Protein AF-A0AAU4KRT5-F1 (afdb_monomer_lite)

Radius of gyration: 17.13 Å; chains: 1; bounding box: 38×31×50 Å

pLDDT: mean 89.73, std 8.0, range [45.06, 97.25]

Structure (mmCIF, N/CA/C/O backbone):
data_AF-A0AAU4KRT5-F1
#
_entry.id   AF-A0AAU4KRT5-F1
#
loop_
_atom_site.group_PDB
_atom_site.id
_atom_site.type_symbol
_atom_site.label_atom_id
_atom_site.label_alt_id
_atom_site.label_comp_id
_atom_site.label_asym_id
_atom_site.label_entity_id
_atom_site.label_seq_id
_atom_site.pdbx_PDB_ins_code
_atom_site.Cartn_x
_atom_site.Cartn_y
_atom_site.Cartn_z
_atom_site.occupancy
_atom_site.B_iso_or_equiv
_atom_site.auth_seq_id
_atom_site.auth_comp_id
_atom_site.auth_asym_id
_atom_site.auth_atom_id
_atom_site.pdbx_PDB_model_num
ATOM 1 N N . MET A 1 1 ? 1.214 -14.900 -26.839 1.00 59.28 1 MET A N 1
ATOM 2 C CA . MET A 1 1 ? 0.772 -13.614 -26.258 1.00 59.28 1 MET A CA 1
ATOM 3 C C . MET A 1 1 ? 0.777 -13.784 -24.750 1.00 59.28 1 MET A C 1
ATOM 5 O O . MET A 1 1 ? 0.161 -14.735 -24.285 1.00 59.28 1 MET A O 1
ATOM 9 N N . VAL A 1 2 ? 1.526 -12.968 -24.005 1.00 76.62 2 VAL A N 1
ATOM 10 C CA . VAL A 1 2 ? 1.451 -12.999 -22.534 1.00 76.62 2 VAL A CA 1
ATOM 11 C C . VAL A 1 2 ? 0.080 -12.446 -22.143 1.00 76.62 2 VAL A C 1
ATOM 13 O O . VAL A 1 2 ? -0.325 -11.418 -22.680 1.00 76.62 2 VAL A O 1
ATOM 16 N N . ASN A 1 3 ? -0.659 -13.159 -21.295 1.00 86.44 3 ASN A N 1
ATOM 17 C CA . ASN A 1 3 ? -1.976 -12.738 -20.824 1.00 86.44 3 ASN A CA 1
ATOM 18 C C . ASN A 1 3 ? -1.876 -12.407 -19.334 1.00 86.44 3 ASN A C 1
ATOM 20 O O . ASN A 1 3 ? -1.461 -13.266 -18.557 1.00 86.44 3 ASN A O 1
ATOM 24 N N . PHE A 1 4 ? -2.238 -11.182 -18.963 1.00 89.88 4 PHE A N 1
ATOM 25 C CA . PHE A 1 4 ? -2.204 -10.697 -17.586 1.00 89.88 4 PHE A CA 1
ATOM 26 C C . PHE A 1 4 ? -3.624 -10.678 -17.030 1.00 89.88 4 PHE A C 1
ATOM 28 O O . PHE A 1 4 ? -4.535 -10.133 -17.653 1.00 89.88 4 PHE A O 1
ATOM 35 N N . ARG A 1 5 ? -3.820 -11.281 -15.859 1.00 89.38 5 ARG A N 1
ATOM 36 C CA . ARG A 1 5 ? -5.108 -11.326 -15.160 1.00 89.38 5 ARG A CA 1
ATOM 37 C C . ARG A 1 5 ? -5.307 -10.119 -14.254 1.00 89.38 5 ARG A C 1
ATOM 39 O O . ARG A 1 5 ? -6.450 -9.789 -13.950 1.00 89.38 5 ARG A O 1
ATOM 46 N N . THR A 1 6 ? -4.222 -9.465 -13.835 1.00 88.12 6 THR A N 1
ATOM 47 C CA . THR A 1 6 ? -4.279 -8.281 -12.972 1.00 88.12 6 THR A CA 1
ATOM 48 C C . THR A 1 6 ? -3.286 -7.193 -13.394 1.00 88.12 6 THR A C 1
ATOM 50 O O . THR A 1 6 ? -2.343 -7.435 -14.152 1.00 88.12 6 THR A O 1
ATOM 53 N N . LEU A 1 7 ? -3.497 -5.968 -12.898 1.00 87.88 7 LEU A N 1
ATOM 54 C CA . LEU A 1 7 ? -2.575 -4.850 -13.129 1.00 87.88 7 LEU A CA 1
ATOM 55 C C . LEU A 1 7 ? -1.239 -5.061 -12.406 1.00 87.88 7 LEU A C 1
ATOM 57 O O . LEU A 1 7 ? -0.207 -4.615 -12.899 1.00 87.88 7 LEU A O 1
ATOM 61 N N . GLU A 1 8 ? -1.241 -5.760 -11.269 1.00 86.38 8 GLU A N 1
ATOM 62 C CA . GLU A 1 8 ? -0.041 -6.138 -10.520 1.00 86.38 8 GLU A CA 1
ATOM 63 C C . GLU A 1 8 ? 0.853 -7.063 -11.351 1.00 86.38 8 GLU A C 1
ATOM 65 O O . GLU A 1 8 ? 2.065 -6.858 -11.403 1.00 86.38 8 GLU A O 1
ATOM 70 N N . GLU A 1 9 ? 0.262 -8.045 -12.041 1.00 89.50 9 GLU A N 1
ATOM 71 C CA . GLU A 1 9 ? 0.992 -8.950 -12.935 1.00 89.50 9 GLU A CA 1
ATOM 72 C C . GLU A 1 9 ? 1.613 -8.192 -14.115 1.00 89.50 9 GLU A C 1
ATOM 74 O O . GLU A 1 9 ? 2.783 -8.402 -14.444 1.00 89.50 9 GLU A O 1
ATOM 79 N N . LEU A 1 10 ? 0.861 -7.265 -14.720 1.00 93.12 10 LEU A N 1
ATOM 80 C CA . LEU A 1 10 ? 1.365 -6.417 -15.801 1.00 93.12 10 LEU A CA 1
ATOM 81 C C . LEU A 1 10 ? 2.492 -5.488 -15.311 1.00 93.12 10 LEU A C 1
ATOM 83 O O . LEU A 1 10 ? 3.524 -5.364 -15.972 1.00 93.12 10 LEU A O 1
ATOM 87 N N . ALA A 1 11 ? 2.340 -4.874 -14.134 1.00 91.38 11 ALA A N 1
ATOM 88 C CA . ALA A 1 11 ? 3.360 -4.015 -13.534 1.00 91.38 11 ALA A CA 1
ATOM 89 C C . ALA A 1 11 ? 4.651 -4.792 -13.238 1.00 91.38 11 ALA A C 1
ATOM 91 O O . ALA A 1 11 ? 5.743 -4.332 -13.577 1.00 91.38 11 ALA A O 1
ATOM 92 N N . ALA A 1 12 ? 4.529 -5.986 -12.651 1.00 90.12 12 ALA A N 1
ATOM 93 C CA . ALA A 1 12 ? 5.659 -6.866 -12.369 1.00 90.12 12 ALA A CA 1
ATOM 94 C C . ALA A 1 12 ? 6.381 -7.290 -13.655 1.00 90.12 12 ALA A C 1
ATOM 96 O O . ALA A 1 12 ? 7.613 -7.292 -13.701 1.00 90.12 12 ALA A O 1
ATOM 97 N N . TRP A 1 13 ? 5.630 -7.578 -14.720 1.00 93.88 13 TRP A N 1
ATOM 98 C CA . TRP A 1 13 ? 6.212 -7.875 -16.023 1.00 93.88 13 TRP A CA 1
ATOM 99 C C . TRP A 1 13 ? 7.005 -6.690 -16.575 1.00 93.88 13 TRP A C 1
ATOM 101 O O . TRP A 1 13 ? 8.167 -6.868 -16.937 1.00 93.88 13 TRP A O 1
ATOM 111 N N . HIS A 1 14 ? 6.448 -5.474 -16.568 1.00 93.69 14 HIS A N 1
ATOM 112 C CA . HIS A 1 14 ? 7.183 -4.277 -16.990 1.00 93.69 14 HIS A CA 1
ATOM 113 C C . HIS A 1 14 ? 8.449 -4.047 -16.144 1.00 93.69 14 HIS A C 1
ATOM 115 O O . HIS A 1 14 ? 9.499 -3.745 -16.705 1.00 93.69 14 HIS A O 1
ATOM 121 N N . MET A 1 15 ? 8.411 -4.280 -14.827 1.00 91.44 15 MET A N 1
ATOM 122 C CA . MET A 1 15 ? 9.615 -4.212 -13.982 1.00 91.44 15 MET A CA 1
ATOM 123 C C . MET A 1 15 ? 10.682 -5.235 -14.390 1.00 91.44 15 MET A C 1
ATOM 125 O O . MET A 1 15 ? 11.868 -4.910 -14.412 1.00 91.44 15 MET A O 1
ATOM 129 N N . GLN A 1 16 ? 10.281 -6.458 -14.740 1.00 92.25 16 GLN A N 1
ATOM 130 C CA . GLN A 1 16 ? 11.206 -7.474 -15.242 1.00 92.25 16 GLN A CA 1
ATOM 131 C C . GLN A 1 16 ? 11.819 -7.048 -16.584 1.00 92.25 16 GLN A C 1
ATOM 133 O O . GLN A 1 16 ? 13.030 -7.137 -16.770 1.00 92.25 16 GLN A O 1
ATOM 138 N N . GLN A 1 17 ? 10.989 -6.528 -17.491 1.00 93.38 17 GLN A N 1
ATOM 139 C CA . GLN A 1 17 ? 11.397 -6.030 -18.806 1.00 93.38 17 GLN A CA 1
ATOM 140 C C . GLN A 1 17 ? 12.334 -4.809 -18.736 1.00 93.38 17 GLN A C 1
ATOM 142 O O . GLN A 1 17 ? 13.133 -4.588 -19.647 1.00 93.38 17 GLN A O 1
ATOM 147 N N . ALA A 1 18 ? 12.244 -4.036 -17.655 1.00 91.81 18 ALA A N 1
ATOM 148 C CA . ALA A 1 18 ? 13.083 -2.883 -17.348 1.00 91.81 18 ALA A CA 1
ATOM 149 C C . ALA A 1 18 ? 14.449 -3.238 -16.733 1.00 91.81 18 ALA A C 1
ATOM 151 O O . ALA A 1 18 ? 15.278 -2.345 -16.549 1.00 91.81 18 ALA A O 1
ATOM 152 N N . ASN A 1 19 ? 14.696 -4.501 -16.369 1.00 90.62 19 ASN A N 1
ATOM 153 C CA . ASN A 1 19 ? 15.940 -4.887 -15.712 1.00 90.62 19 ASN A CA 1
ATOM 154 C C . ASN A 1 19 ? 17.067 -5.107 -16.751 1.00 90.62 19 ASN A C 1
ATOM 156 O O . ASN A 1 19 ? 17.005 -6.078 -17.518 1.00 90.62 19 ASN A O 1
ATOM 160 N N . PRO A 1 20 ? 18.120 -4.259 -16.756 1.00 87.00 20 PRO A N 1
ATOM 161 C CA . PRO A 1 20 ? 19.203 -4.320 -17.739 1.00 87.00 20 PRO A CA 1
ATOM 162 C C . PRO A 1 20 ? 20.046 -5.594 -17.632 1.00 87.00 20 PRO A C 1
ATOM 164 O O . PRO A 1 20 ? 20.642 -6.010 -18.620 1.00 87.00 20 PRO A O 1
ATOM 167 N N . LEU A 1 21 ? 20.080 -6.243 -16.462 1.00 90.25 21 LEU A N 1
ATOM 168 C CA . LEU A 1 21 ? 20.819 -7.494 -16.268 1.00 90.25 21 LEU A CA 1
ATOM 169 C C . LEU A 1 21 ? 20.141 -8.670 -16.982 1.00 90.25 21 LEU A C 1
ATOM 171 O O . LEU A 1 21 ? 20.816 -9.559 -17.489 1.00 90.25 21 LEU A O 1
ATOM 175 N N . THR A 1 22 ? 18.809 -8.669 -17.042 1.00 88.19 22 THR A N 1
ATOM 176 C CA . THR A 1 22 ? 18.012 -9.684 -17.757 1.00 88.19 22 THR A CA 1
ATOM 177 C C . THR A 1 22 ? 17.830 -9.373 -19.240 1.00 88.19 22 THR A C 1
ATOM 179 O O . THR A 1 22 ? 17.565 -10.284 -20.023 1.00 88.19 22 THR A O 1
ATOM 182 N N . HIS A 1 23 ? 17.965 -8.107 -19.642 1.00 88.56 23 HIS A N 1
ATOM 183 C CA . HIS A 1 23 ? 17.769 -7.663 -21.023 1.00 88.56 23 HIS A CA 1
ATOM 184 C C . HIS A 1 23 ? 18.909 -6.754 -21.518 1.00 88.56 23 HIS A C 1
ATOM 186 O O . HIS A 1 23 ? 18.650 -5.618 -21.922 1.00 88.56 23 HIS A O 1
ATOM 192 N N . PRO A 1 24 ? 20.166 -7.238 -21.534 1.00 87.50 24 PRO A N 1
ATOM 193 C CA . PRO A 1 24 ? 21.339 -6.414 -21.842 1.00 87.50 24 PRO A CA 1
ATOM 194 C C . PRO A 1 24 ? 21.359 -5.874 -23.280 1.00 87.50 24 PRO A C 1
ATOM 196 O O . PRO A 1 24 ? 21.992 -4.860 -23.551 1.00 87.50 24 PRO A O 1
ATOM 199 N N . GLN A 1 25 ? 20.655 -6.530 -24.207 1.00 89.56 25 GLN A N 1
ATOM 200 C CA . GLN A 1 25 ? 20.541 -6.112 -25.607 1.00 89.56 25 GLN A CA 1
ATOM 201 C C . GLN A 1 25 ? 19.551 -4.960 -25.850 1.00 89.56 25 GLN A C 1
ATOM 203 O O . GLN A 1 25 ? 19.483 -4.452 -26.969 1.00 89.56 25 GLN A O 1
ATOM 208 N N . ARG A 1 26 ? 18.747 -4.568 -24.854 1.00 88.88 26 ARG A N 1
ATOM 209 C CA . ARG A 1 26 ? 17.773 -3.481 -25.020 1.00 88.88 26 ARG A CA 1
ATOM 210 C C . ARG A 1 26 ? 18.444 -2.125 -24.974 1.00 88.88 26 ARG A C 1
ATOM 212 O O . ARG A 1 26 ? 19.392 -1.899 -24.225 1.00 88.88 26 ARG A O 1
ATOM 219 N N . ARG A 1 27 ? 17.896 -1.188 -25.742 1.00 92.44 27 ARG A N 1
ATOM 220 C CA . ARG A 1 27 ? 18.338 0.206 -25.681 1.00 92.44 27 ARG A CA 1
ATOM 221 C C . ARG A 1 27 ? 17.868 0.841 -24.375 1.00 92.44 27 ARG A C 1
ATOM 223 O O . ARG A 1 27 ? 16.807 0.503 -23.857 1.00 92.44 27 ARG A O 1
ATOM 230 N N . ALA A 1 28 ? 18.625 1.821 -23.887 1.00 88.56 28 ALA A N 1
ATOM 231 C CA . ALA A 1 28 ? 18.283 2.550 -22.666 1.00 88.56 28 ALA A CA 1
ATOM 232 C C . ALA A 1 28 ? 16.868 3.163 -22.711 1.00 88.56 28 ALA A C 1
ATOM 234 O O . ALA A 1 28 ? 16.159 3.118 -21.713 1.00 88.56 28 ALA A O 1
ATOM 235 N N . ALA A 1 29 ? 16.440 3.667 -23.876 1.00 90.25 29 ALA A N 1
ATOM 236 C CA . ALA A 1 29 ? 15.095 4.211 -24.067 1.00 90.25 29 ALA A CA 1
ATOM 237 C C . ALA A 1 29 ? 13.993 3.163 -23.825 1.00 90.25 29 ALA A C 1
ATOM 239 O O . ALA A 1 29 ? 13.059 3.424 -23.079 1.00 90.25 29 AL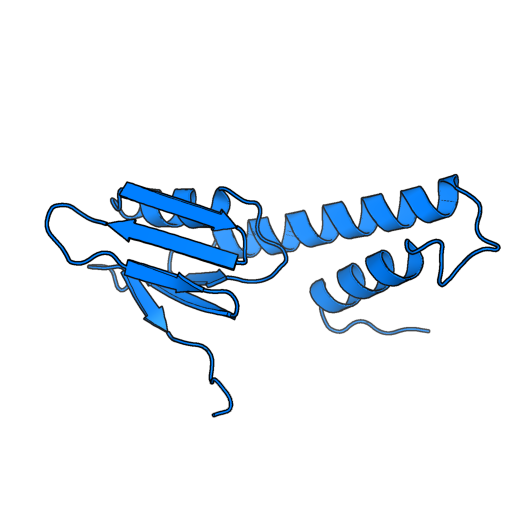A A O 1
ATOM 240 N N . GLU A 1 30 ? 14.148 1.951 -24.366 1.00 91.31 30 GLU A N 1
ATOM 241 C CA . GLU A 1 30 ? 13.181 0.856 -24.191 1.00 91.31 30 GLU A CA 1
ATOM 242 C C . GLU A 1 30 ? 13.117 0.392 -22.727 1.00 91.31 30 GLU A C 1
ATOM 244 O O . GLU A 1 30 ? 12.043 0.116 -22.197 1.00 91.31 30 GLU A O 1
ATOM 249 N N . LEU A 1 31 ? 14.264 0.333 -22.036 1.00 92.25 31 LEU A N 1
ATOM 250 C CA . LEU A 1 31 ? 14.285 0.064 -20.594 1.00 92.25 31 LEU A CA 1
ATOM 251 C C . LEU A 1 31 ? 13.531 1.158 -19.822 1.00 92.25 31 LEU A C 1
ATOM 253 O O . LEU A 1 31 ? 12.745 0.832 -18.933 1.00 92.25 31 LEU A O 1
ATOM 257 N N . GLY A 1 32 ? 13.731 2.427 -20.191 1.00 91.44 32 GLY A N 1
ATOM 258 C CA . GLY A 1 32 ? 13.027 3.576 -19.620 1.00 91.44 32 GLY A CA 1
ATOM 259 C C . GLY A 1 32 ? 11.509 3.503 -19.802 1.00 91.44 32 GLY A C 1
ATOM 260 O O . GLY A 1 32 ? 10.778 3.665 -18.830 1.00 91.44 32 GLY A O 1
ATOM 261 N N . GLU A 1 33 ? 11.027 3.153 -20.997 1.00 94.75 33 GLU A N 1
ATOM 262 C CA . GLU A 1 33 ? 9.591 2.970 -21.274 1.00 94.75 33 GLU A CA 1
ATOM 263 C C . GLU A 1 33 ? 8.963 1.895 -20.372 1.00 94.75 33 GLU A C 1
ATOM 265 O O . GLU A 1 33 ? 7.857 2.060 -19.845 1.00 94.75 33 GLU A O 1
ATOM 270 N N . HIS A 1 34 ? 9.677 0.789 -20.139 1.00 95.25 34 HIS A N 1
ATOM 271 C CA . HIS A 1 34 ? 9.217 -0.249 -19.220 1.00 95.25 34 HIS A CA 1
ATOM 272 C C . HIS A 1 34 ? 9.232 0.211 -17.753 1.00 95.25 34 HIS A C 1
ATOM 274 O O . HIS A 1 34 ? 8.303 -0.127 -17.016 1.00 95.25 34 HIS A O 1
ATOM 280 N N . GLN A 1 35 ? 10.228 0.997 -17.329 1.00 92.31 35 GLN A N 1
ATOM 281 C CA . GLN A 1 35 ? 10.271 1.579 -15.980 1.00 92.31 35 GLN A CA 1
ATOM 282 C C . GLN A 1 35 ? 9.099 2.533 -15.745 1.00 92.31 35 GLN A C 1
ATOM 284 O O . GLN A 1 35 ? 8.411 2.426 -14.729 1.00 92.31 35 GLN A O 1
ATOM 289 N N . GLU A 1 36 ? 8.841 3.423 -16.698 1.00 95.00 36 GLU A N 1
ATOM 290 C CA . GLU A 1 36 ? 7.754 4.397 -16.640 1.00 95.00 36 GLU A CA 1
ATOM 291 C C . GLU A 1 36 ? 6.382 3.708 -16.626 1.00 95.00 36 GLU A C 1
ATOM 293 O O . GLU A 1 36 ? 5.536 3.999 -15.778 1.00 95.00 36 GLU A O 1
ATOM 298 N N . SER A 1 37 ? 6.186 2.708 -17.489 1.00 95.06 37 SER A N 1
ATOM 299 C CA . SER A 1 37 ? 4.958 1.905 -17.503 1.00 95.06 37 SER A CA 1
ATOM 300 C C . SER A 1 37 ? 4.721 1.208 -16.159 1.00 95.06 37 SER A C 1
ATOM 302 O O . SER A 1 37 ? 3.619 1.269 -15.609 1.00 95.06 37 SER A O 1
ATOM 304 N N . ALA A 1 38 ? 5.755 0.577 -15.589 1.00 91.44 38 ALA A N 1
ATOM 305 C CA . ALA A 1 38 ? 5.667 -0.051 -14.272 1.00 91.44 38 ALA A CA 1
ATOM 306 C C . ALA A 1 38 ? 5.330 0.964 -13.169 1.00 91.44 38 ALA A C 1
ATOM 308 O O . ALA A 1 38 ? 4.527 0.662 -12.283 1.00 91.44 38 ALA A O 1
ATOM 309 N N . TYR A 1 39 ? 5.919 2.161 -13.225 1.00 90.38 39 TYR A N 1
ATOM 310 C CA . TYR A 1 39 ? 5.638 3.245 -12.289 1.00 90.38 39 TYR A CA 1
ATOM 311 C C . TYR A 1 39 ? 4.163 3.668 -12.343 1.00 90.38 39 TYR A C 1
ATOM 313 O O . TYR A 1 39 ? 3.489 3.662 -11.310 1.00 90.38 39 TYR A O 1
ATOM 321 N N . PHE A 1 40 ? 3.620 3.947 -13.531 1.00 92.25 40 PHE A N 1
ATOM 322 C CA . PHE A 1 40 ? 2.220 4.359 -13.671 1.00 92.25 40 PHE A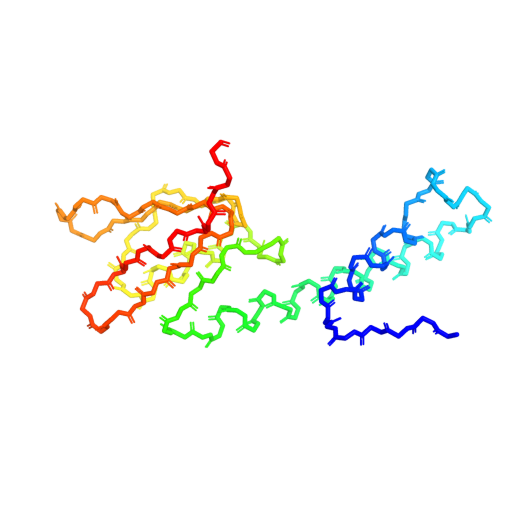 CA 1
ATOM 323 C C . PHE A 1 40 ? 1.226 3.264 -13.284 1.00 92.25 40 PHE A C 1
ATOM 325 O O . PHE A 1 40 ? 0.215 3.554 -12.641 1.00 92.25 40 PHE A O 1
ATOM 332 N N . LEU A 1 41 ? 1.510 2.002 -13.614 1.00 92.25 41 LEU A N 1
ATOM 333 C CA . LEU A 1 41 ? 0.662 0.883 -13.197 1.00 92.25 41 LEU A CA 1
ATOM 334 C C . LEU A 1 41 ? 0.612 0.763 -11.670 1.00 92.25 41 LEU A C 1
ATOM 336 O O . LEU A 1 41 ? -0.473 0.640 -11.103 1.00 92.25 41 LEU A O 1
ATOM 340 N N . ARG A 1 42 ? 1.762 0.869 -10.993 1.00 87.69 42 ARG A N 1
ATOM 341 C CA . ARG A 1 42 ? 1.827 0.849 -9.522 1.00 87.69 42 ARG A CA 1
ATOM 342 C C . ARG A 1 42 ? 1.081 2.031 -8.908 1.00 87.69 42 ARG A C 1
ATOM 344 O O . ARG A 1 42 ? 0.297 1.811 -7.993 1.00 87.69 42 ARG A O 1
ATOM 351 N N . ARG A 1 43 ? 1.213 3.236 -9.473 1.00 87.81 43 ARG A N 1
ATOM 352 C CA . ARG A 1 43 ? 0.427 4.418 -9.066 1.00 87.81 43 ARG A CA 1
ATOM 353 C C . ARG A 1 43 ? -1.077 4.177 -9.169 1.00 87.81 43 ARG A C 1
ATOM 355 O O . ARG A 1 43 ? -1.810 4.501 -8.244 1.00 87.81 43 ARG A O 1
ATOM 362 N N . MET A 1 44 ? -1.559 3.587 -10.264 1.00 90.06 44 MET A N 1
ATOM 363 C CA . MET A 1 44 ? -2.987 3.275 -10.412 1.00 90.06 44 MET A CA 1
ATOM 364 C C . MET A 1 44 ? -3.476 2.260 -9.371 1.00 90.06 44 MET A C 1
ATOM 366 O O . MET A 1 44 ? -4.565 2.430 -8.823 1.00 90.06 44 MET A O 1
ATOM 370 N N . ILE A 1 45 ? -2.679 1.227 -9.083 1.00 87.31 45 ILE A N 1
ATOM 371 C CA . ILE A 1 45 ? -2.997 0.221 -8.060 1.00 87.31 45 ILE A CA 1
ATOM 372 C C . ILE A 1 45 ? -3.031 0.867 -6.666 1.00 87.31 45 ILE A C 1
ATOM 374 O O . ILE A 1 45 ? -4.004 0.670 -5.937 1.00 87.31 45 ILE A O 1
ATOM 378 N N . GLY A 1 46 ? -2.019 1.671 -6.319 1.00 85.94 46 GLY A N 1
ATOM 379 C CA . GLY A 1 46 ? -1.944 2.394 -5.044 1.00 85.94 46 GLY A CA 1
ATOM 380 C C . GLY A 1 46 ? -3.118 3.355 -4.853 1.00 85.94 46 GLY A C 1
ATOM 381 O O . GLY A 1 46 ? -3.860 3.237 -3.878 1.00 85.94 46 GLY A O 1
ATOM 382 N N . ASN A 1 47 ? -3.399 4.191 -5.858 1.00 88.00 47 ASN A N 1
ATOM 383 C CA . ASN A 1 47 ? -4.551 5.097 -5.862 1.00 88.00 47 ASN A CA 1
ATOM 384 C C . ASN A 1 47 ? -5.874 4.357 -5.635 1.00 88.00 47 ASN A C 1
ATOM 386 O O . ASN A 1 47 ? -6.726 4.826 -4.883 1.00 88.00 47 ASN A O 1
ATOM 390 N N . ARG A 1 48 ? -6.059 3.194 -6.272 1.00 87.19 48 ARG A N 1
ATOM 391 C CA . ARG A 1 48 ? -7.268 2.384 -6.090 1.00 87.19 48 ARG A CA 1
ATOM 392 C C . ARG A 1 48 ? -7.372 1.821 -4.675 1.00 87.19 48 ARG A C 1
ATOM 394 O O . ARG A 1 48 ? -8.471 1.803 -4.131 1.00 87.19 48 ARG A O 1
ATOM 401 N N . ALA A 1 49 ? -6.264 1.363 -4.096 1.00 86.62 49 ALA A N 1
ATOM 402 C CA . ALA A 1 49 ? -6.238 0.860 -2.726 1.00 86.62 49 ALA A CA 1
ATOM 403 C C . ALA A 1 49 ? -6.559 1.972 -1.713 1.00 86.62 49 ALA A C 1
ATOM 405 O O . ALA A 1 49 ? -7.360 1.762 -0.812 1.00 86.62 49 ALA A O 1
ATOM 406 N N . ILE A 1 50 ? -6.008 3.172 -1.907 1.00 89.25 50 ILE A N 1
ATOM 407 C CA . ILE A 1 50 ? -6.230 4.340 -1.037 1.00 89.25 50 ILE A CA 1
ATOM 408 C C . ILE A 1 50 ? -7.614 4.973 -1.216 1.00 89.25 50 ILE A C 1
ATOM 410 O O . ILE A 1 50 ? -8.095 5.681 -0.326 1.00 89.25 50 ILE A O 1
ATOM 414 N N . ALA A 1 51 ? -8.261 4.747 -2.358 1.00 90.25 51 ALA A N 1
ATOM 415 C CA . ALA A 1 51 ? -9.618 5.214 -2.612 1.00 90.25 51 ALA A CA 1
ATOM 416 C C . ALA A 1 51 ? -10.682 4.424 -1.835 1.00 90.25 51 ALA A C 1
ATOM 418 O O . ALA A 1 51 ? -11.800 4.917 -1.712 1.00 90.25 51 ALA A O 1
ATOM 419 N N . ASP A 1 52 ? -10.368 3.228 -1.324 1.00 93.12 52 ASP A N 1
ATOM 420 C CA . ASP A 1 52 ? -11.283 2.463 -0.477 1.00 93.12 52 ASP A CA 1
ATOM 421 C C . ASP A 1 52 ? -11.176 2.955 0.982 1.00 93.12 52 ASP A C 1
ATOM 423 O O . ASP A 1 52 ? -10.164 2.716 1.646 1.00 93.12 52 ASP A O 1
ATOM 427 N N . PRO A 1 53 ? -12.192 3.659 1.517 1.00 93.62 53 PRO A N 1
ATOM 428 C CA . PRO A 1 53 ? -12.135 4.168 2.885 1.00 93.62 53 PRO A CA 1
ATOM 429 C C . PRO A 1 53 ? -12.364 3.068 3.931 1.00 93.62 53 PRO A C 1
ATOM 431 O O . PRO A 1 53 ? -12.177 3.309 5.113 1.00 93.62 53 PRO A O 1
ATOM 434 N N . SER A 1 54 ? -12.813 1.873 3.540 1.00 95.69 54 SER A N 1
ATOM 435 C CA . SER A 1 54 ? -13.134 0.800 4.491 1.00 95.69 54 SER A CA 1
ATOM 436 C C . SER A 1 54 ? -11.957 -0.132 4.765 1.00 95.69 54 SER A C 1
ATOM 438 O O . SER A 1 54 ? -11.924 -0.822 5.785 1.00 95.69 54 SER A O 1
ATOM 440 N N . ARG A 1 55 ? -10.980 -0.182 3.855 1.00 95.88 55 ARG A N 1
ATOM 441 C CA . ARG A 1 55 ? -9.848 -1.104 3.951 1.00 95.88 55 ARG A CA 1
ATOM 442 C C . ARG A 1 55 ? -8.630 -0.601 3.196 1.00 95.88 55 ARG A C 1
ATOM 444 O O . ARG A 1 55 ? -8.751 -0.049 2.109 1.00 95.88 55 ARG A O 1
ATOM 451 N N . LEU A 1 56 ? -7.455 -0.930 3.717 1.00 94.81 56 LEU A N 1
ATOM 452 C CA . LEU A 1 56 ? -6.184 -0.733 3.034 1.00 94.81 56 LEU A CA 1
ATOM 453 C C . LEU A 1 56 ? -5.293 -1.961 3.210 1.00 94.81 56 LEU A C 1
ATOM 455 O O . LEU A 1 56 ? -4.836 -2.258 4.311 1.00 94.81 56 LEU A O 1
ATOM 459 N N . THR A 1 57 ? -4.999 -2.658 2.115 1.00 92.69 57 THR A N 1
ATOM 460 C CA . THR A 1 57 ? -3.992 -3.727 2.106 1.00 92.69 57 THR A CA 1
ATOM 461 C C . THR A 1 57 ? -2.616 -3.142 1.817 1.00 92.69 57 THR A C 1
ATOM 463 O O . THR A 1 57 ? -2.424 -2.482 0.795 1.00 92.69 57 THR A O 1
ATOM 466 N N . LEU A 1 58 ? -1.635 -3.428 2.677 1.00 90.75 58 LEU A N 1
ATOM 467 C CA . LEU A 1 58 ? -0.251 -2.985 2.501 1.00 90.75 58 LEU A CA 1
ATOM 468 C C . LEU A 1 58 ? 0.449 -3.806 1.408 1.00 90.75 58 LEU A C 1
ATOM 470 O O . LEU A 1 58 ? 1.168 -4.770 1.676 1.00 90.75 58 LEU A O 1
ATOM 474 N N . ALA A 1 59 ? 0.216 -3.424 0.153 1.00 83.31 59 ALA A N 1
ATOM 475 C CA . ALA A 1 59 ? 0.772 -4.058 -1.039 1.00 83.31 59 ALA A CA 1
ATOM 476 C C . ALA A 1 59 ? 1.871 -3.197 -1.678 1.00 83.31 59 ALA A C 1
ATOM 478 O O . ALA A 1 59 ? 1.857 -1.975 -1.572 1.00 83.31 59 ALA A O 1
ATOM 479 N N . GLY A 1 60 ? 2.818 -3.834 -2.379 1.00 74.44 60 GLY A N 1
ATOM 480 C CA . GLY A 1 60 ? 4.038 -3.214 -2.930 1.00 74.44 60 GLY A CA 1
ATOM 481 C C . GLY A 1 60 ? 3.846 -2.016 -3.872 1.00 74.44 60 GLY A C 1
ATOM 482 O O . GLY A 1 60 ? 4.829 -1.394 -4.271 1.00 74.44 60 GLY A O 1
ATOM 483 N N . ALA A 1 61 ? 2.613 -1.706 -4.256 1.00 79.38 61 ALA A N 1
ATOM 484 C CA . ALA A 1 61 ? 2.267 -0.583 -5.112 1.00 79.38 61 ALA A CA 1
ATOM 485 C C . ALA A 1 61 ? 2.081 0.748 -4.360 1.00 79.38 61 ALA A C 1
ATOM 487 O O . ALA A 1 61 ? 2.060 1.776 -5.026 1.00 79.38 61 ALA A O 1
ATOM 488 N N . LEU A 1 62 ? 1.979 0.732 -3.024 1.00 83.81 62 LEU A N 1
ATOM 489 C CA . LEU A 1 62 ? 1.743 1.942 -2.232 1.00 83.81 62 LEU A CA 1
ATOM 490 C C . LEU A 1 62 ? 2.984 2.845 -2.136 1.00 83.81 62 LEU A C 1
ATOM 492 O O . LEU A 1 62 ? 4.099 2.350 -1.913 1.00 83.81 62 LEU A O 1
ATOM 496 N N . GLU A 1 63 ? 2.771 4.156 -2.245 1.00 83.56 63 GLU A N 1
ATOM 497 C CA . GLU A 1 63 ? 3.756 5.191 -1.912 1.00 83.56 63 GLU A CA 1
ATOM 498 C C . GLU A 1 63 ? 4.023 5.243 -0.397 1.00 83.56 63 GLU A C 1
ATOM 500 O O . GLU A 1 63 ? 3.327 4.623 0.406 1.00 83.56 63 GLU A O 1
ATOM 505 N N . ALA A 1 64 ? 5.111 5.910 0.000 1.00 81.25 64 ALA A N 1
ATOM 506 C CA . ALA A 1 64 ? 5.667 5.803 1.351 1.00 81.25 64 ALA A CA 1
ATOM 507 C C . ALA A 1 64 ? 4.748 6.361 2.454 1.00 81.25 64 ALA A C 1
ATOM 509 O O . ALA A 1 64 ? 4.761 5.862 3.577 1.00 81.25 64 ALA A O 1
ATOM 510 N N . ASP A 1 65 ? 3.975 7.389 2.132 1.00 86.00 65 ASP A N 1
ATOM 511 C CA . ASP A 1 65 ? 3.104 8.162 3.017 1.00 86.00 65 ASP A CA 1
ATOM 512 C C . ASP A 1 65 ? 1.632 7.729 2.951 1.00 86.00 65 ASP A C 1
ATOM 514 O O . ASP A 1 65 ? 0.884 7.9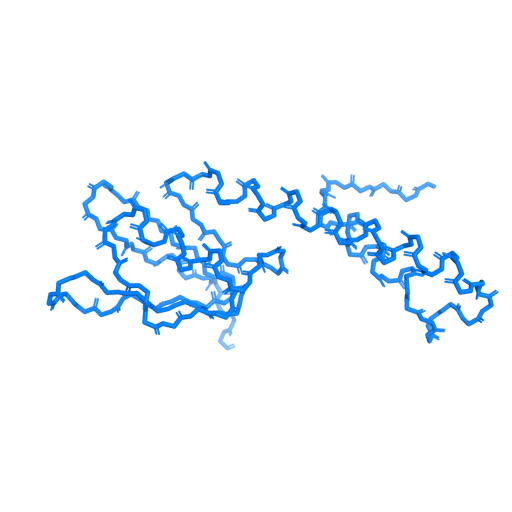28 3.910 1.00 86.00 65 ASP A O 1
ATOM 518 N N . GLU A 1 66 ? 1.227 7.088 1.856 1.00 90.56 66 GLU A N 1
ATOM 519 C CA . GLU A 1 66 ? -0.142 6.646 1.578 1.00 90.56 66 GLU A CA 1
ATOM 520 C C . GLU A 1 66 ? -0.821 5.895 2.741 1.00 90.56 66 GLU A C 1
ATOM 522 O O . GLU A 1 66 ? -1.938 6.273 3.109 1.00 90.56 66 GLU A O 1
ATOM 527 N N . PRO A 1 67 ? -0.194 4.892 3.392 1.00 93.25 67 PRO A N 1
ATOM 528 C CA . PRO A 1 67 ? -0.814 4.241 4.542 1.00 93.25 67 PRO A CA 1
ATOM 529 C C . PRO A 1 67 ? -1.037 5.173 5.731 1.00 93.25 67 PRO A C 1
ATOM 531 O O . PRO A 1 67 ? -2.040 5.049 6.430 1.00 93.25 67 PRO A O 1
ATOM 534 N N . GLY A 1 68 ? -0.103 6.096 5.971 1.00 93.25 68 GLY A N 1
ATOM 535 C CA . GLY A 1 68 ? -0.232 7.095 7.028 1.00 93.25 68 GLY A CA 1
ATOM 536 C C . GLY A 1 68 ? -1.408 8.030 6.763 1.00 93.25 68 GLY A C 1
ATOM 537 O O . GLY A 1 68 ? -2.257 8.203 7.634 1.00 93.25 68 GLY A O 1
ATOM 538 N N . LEU A 1 69 ? -1.504 8.546 5.534 1.00 93.06 69 LEU A N 1
ATOM 539 C CA . LEU A 1 69 ? -2.607 9.406 5.096 1.00 93.06 69 LEU A CA 1
ATOM 540 C C . LEU A 1 69 ? -3.961 8.698 5.179 1.00 93.06 69 LEU A C 1
ATOM 542 O O . LEU A 1 69 ? -4.959 9.319 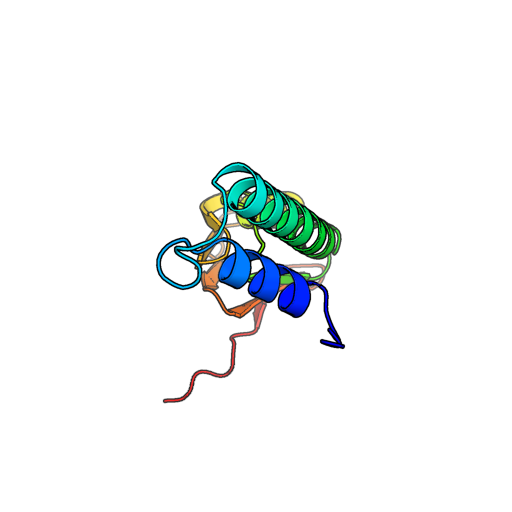5.540 1.00 93.06 69 LEU A O 1
ATOM 546 N N . TRP A 1 70 ? -4.016 7.404 4.856 1.00 95.56 70 TRP A N 1
ATOM 547 C CA . TRP A 1 70 ? -5.234 6.614 5.022 1.00 95.56 70 TRP A CA 1
ATOM 548 C C . TRP A 1 70 ? -5.657 6.559 6.496 1.00 95.56 70 TRP A C 1
ATOM 550 O O . TRP A 1 70 ? -6.794 6.902 6.803 1.00 95.56 70 TRP A O 1
ATOM 560 N N . CYS A 1 71 ? -4.741 6.245 7.419 1.00 95.19 71 CYS A N 1
ATOM 561 C CA . CYS A 1 71 ? -5.023 6.250 8.861 1.00 95.19 71 CYS A CA 1
ATOM 562 C C . CYS A 1 71 ? -5.502 7.628 9.362 1.00 95.19 71 CYS A C 1
ATOM 564 O O . CYS A 1 71 ? -6.447 7.715 10.150 1.00 95.19 71 CYS A O 1
ATOM 566 N N . GLU A 1 72 ? -4.888 8.709 8.878 1.00 95.19 72 GLU A N 1
ATOM 567 C CA . GLU A 1 72 ? -5.238 10.086 9.248 1.00 95.19 72 GLU A CA 1
ATOM 568 C C . GLU A 1 72 ? -6.663 10.479 8.858 1.00 95.19 72 GLU A C 1
ATOM 570 O O . GLU A 1 72 ? -7.332 11.181 9.619 1.00 95.19 72 GLU A O 1
ATOM 575 N N . ARG A 1 73 ? -7.192 9.951 7.747 1.00 94.81 73 ARG A N 1
ATOM 576 C CA . ARG A 1 73 ? -8.600 10.155 7.355 1.00 94.81 73 ARG A CA 1
ATOM 577 C C . ARG A 1 73 ? -9.597 9.589 8.369 1.00 94.81 73 ARG A C 1
ATOM 579 O O . ARG A 1 73 ? -10.729 10.061 8.419 1.00 94.81 73 ARG A O 1
ATOM 586 N N . HIS A 1 74 ? -9.177 8.629 9.191 1.00 95.56 74 HIS A N 1
ATOM 587 C CA . HIS A 1 74 ? -9.984 8.017 10.253 1.00 95.56 74 HIS A CA 1
ATOM 588 C C . HIS A 1 74 ? -9.669 8.585 11.647 1.00 95.56 74 HIS A C 1
ATOM 590 O O . HIS A 1 74 ? -10.067 8.019 12.666 1.00 95.56 74 HIS A O 1
ATOM 596 N N . GLY A 1 75 ? -8.943 9.707 11.716 1.00 95.06 75 GLY A N 1
ATOM 597 C CA . GLY A 1 75 ? -8.615 10.383 12.971 1.00 95.06 75 GLY A CA 1
ATOM 598 C C . GLY A 1 75 ? -7.448 9.763 13.744 1.00 95.06 75 GLY A C 1
ATOM 599 O O . GLY A 1 75 ? -7.244 10.105 14.909 1.00 95.06 75 GLY A O 1
ATOM 600 N N . TYR A 1 76 ? -6.670 8.872 13.125 1.00 96.81 76 TYR A N 1
ATOM 601 C CA . TYR A 1 76 ? -5.431 8.361 13.710 1.00 96.81 76 TYR A CA 1
ATOM 602 C C . TYR A 1 76 ? -4.262 9.272 13.347 1.00 96.81 76 TYR A C 1
ATOM 604 O O . TYR A 1 76 ? -4.108 9.683 12.207 1.00 96.81 76 TYR A O 1
ATOM 612 N N . ARG A 1 77 ? -3.367 9.540 14.291 1.00 95.88 77 ARG A N 1
ATOM 613 C CA . ARG A 1 77 ? -2.080 10.172 14.007 1.00 95.88 77 ARG A CA 1
ATOM 614 C C . ARG A 1 77 ? -1.102 9.124 13.485 1.00 95.88 77 ARG A C 1
ATOM 616 O O . ARG A 1 77 ? -0.870 8.118 14.158 1.00 95.88 77 ARG A O 1
ATOM 623 N N . CYS A 1 78 ? -0.471 9.382 12.342 1.00 94.38 78 CYS A N 1
ATOM 624 C CA . CYS A 1 78 ? 0.627 8.554 11.858 1.00 94.38 78 CYS A CA 1
ATOM 625 C C . CYS A 1 78 ? 1.875 8.738 12.746 1.00 94.38 78 CYS A C 1
ATOM 627 O O . CYS A 1 78 ? 2.359 9.854 12.944 1.00 94.38 78 CYS A O 1
ATOM 629 N N . ILE A 1 79 ? 2.388 7.639 13.306 1.00 93.81 79 ILE A N 1
ATOM 630 C CA . ILE A 1 79 ? 3.651 7.602 14.062 1.00 93.81 79 ILE A CA 1
ATOM 631 C C . ILE A 1 79 ? 4.802 7.280 13.110 1.00 93.81 79 ILE A C 1
ATOM 633 O O . ILE A 1 79 ? 5.844 7.930 13.146 1.00 93.81 79 ILE A O 1
ATOM 637 N N . SER A 1 80 ? 4.621 6.267 12.260 1.00 90.62 80 SER A N 1
ATOM 638 C CA . SER A 1 80 ? 5.564 5.932 11.194 1.00 90.62 80 SER A CA 1
ATOM 639 C C . SER A 1 80 ? 4.844 5.296 10.007 1.00 90.62 80 SER A C 1
ATOM 641 O O . SER A 1 80 ? 3.876 4.558 10.181 1.00 90.62 80 SER A O 1
ATOM 643 N N . SER A 1 81 ? 5.326 5.566 8.796 1.00 87.19 81 SER A N 1
ATOM 644 C CA . SER A 1 81 ? 4.850 4.928 7.570 1.00 87.19 81 SER A CA 1
ATOM 645 C C . SER A 1 81 ? 6.023 4.693 6.628 1.00 87.19 81 SER A C 1
ATOM 647 O O . SER A 1 81 ? 6.866 5.569 6.442 1.00 87.19 81 SER A O 1
ATOM 649 N N . TRP A 1 82 ? 6.103 3.477 6.097 1.00 84.06 82 TRP A N 1
ATOM 650 C CA . TRP A 1 82 ? 7.121 3.021 5.151 1.00 84.06 82 TRP A CA 1
ATOM 651 C C . TRP A 1 82 ? 6.429 2.405 3.931 1.00 84.06 82 TRP A C 1
ATOM 653 O O . TRP A 1 82 ? 6.767 1.309 3.474 1.00 84.06 82 TRP A O 1
ATOM 663 N N . GLY A 1 83 ? 5.399 3.091 3.436 1.00 77.75 83 GLY A N 1
ATOM 664 C CA . GLY A 1 83 ? 4.537 2.650 2.347 1.00 77.75 83 GLY A CA 1
ATOM 665 C C . GLY A 1 83 ? 4.068 1.218 2.528 1.00 77.75 83 GLY A C 1
ATOM 666 O O . GLY A 1 83 ? 3.575 0.823 3.579 1.00 77.75 83 GLY A O 1
ATOM 667 N N . SER A 1 84 ? 4.292 0.391 1.513 1.00 79.31 84 SER A N 1
ATOM 668 C CA . SER A 1 84 ? 3.904 -1.022 1.558 1.00 79.31 84 SER A CA 1
ATOM 669 C C . SER A 1 84 ? 4.575 -1.886 2.636 1.00 79.31 84 SER A C 1
ATOM 671 O O . SER A 1 84 ? 4.201 -3.050 2.760 1.00 79.31 84 SER A O 1
ATOM 673 N N . PHE A 1 85 ? 5.610 -1.409 3.338 1.00 85.31 85 PHE A N 1
ATOM 674 C CA . PHE A 1 85 ? 6.363 -2.230 4.293 1.00 85.31 85 PHE A CA 1
ATOM 675 C C . PHE A 1 85 ? 5.742 -2.243 5.680 1.00 85.31 85 PHE A C 1
ATOM 677 O O . PHE A 1 85 ? 5.626 -3.315 6.278 1.00 85.31 85 PHE A O 1
ATOM 684 N N . SER A 1 86 ? 5.363 -1.074 6.187 1.00 91.31 86 SER A N 1
ATOM 685 C CA . SER A 1 86 ? 4.744 -0.949 7.497 1.00 91.31 86 SER A CA 1
ATOM 686 C C . SER A 1 86 ? 4.070 0.399 7.697 1.00 91.31 86 SER A C 1
ATOM 688 O O . SER A 1 86 ? 4.432 1.406 7.088 1.00 91.31 86 SER A O 1
ATOM 690 N N . VAL A 1 87 ? 3.107 0.411 8.610 1.00 94.94 87 VAL A N 1
ATOM 691 C CA . VAL A 1 87 ? 2.510 1.623 9.161 1.00 94.94 87 VAL A CA 1
ATOM 692 C C . VAL A 1 87 ? 2.234 1.418 10.640 1.00 94.94 87 VAL A C 1
ATOM 694 O O . VAL A 1 87 ? 1.846 0.330 11.069 1.00 94.94 87 VAL A O 1
ATOM 697 N N . MET A 1 88 ? 2.453 2.472 11.414 1.00 96.19 88 MET A N 1
ATOM 698 C CA . MET A 1 88 ? 2.080 2.563 12.813 1.00 96.19 88 MET A CA 1
ATOM 699 C C . MET A 1 88 ? 1.303 3.857 13.023 1.00 96.19 88 MET A C 1
ATOM 701 O O . MET A 1 88 ? 1.810 4.938 12.714 1.00 96.19 88 MET A O 1
ATOM 705 N N . ALA A 1 89 ? 0.091 3.753 13.554 1.00 96.12 89 ALA A N 1
ATOM 706 C CA . ALA A 1 89 ? -0.781 4.894 13.795 1.00 96.12 89 A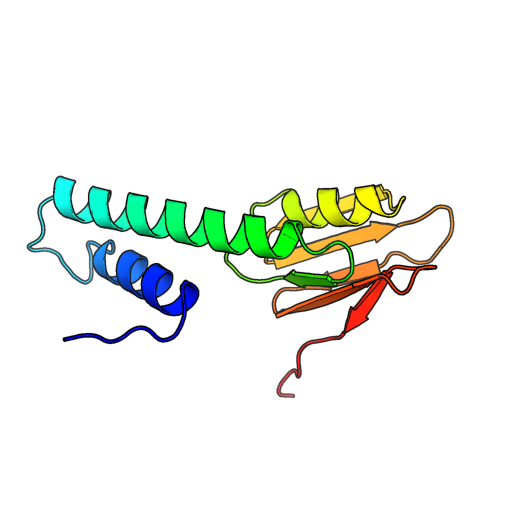LA A CA 1
ATOM 707 C C . ALA A 1 89 ? -1.492 4.766 15.146 1.00 96.12 89 ALA A C 1
ATOM 709 O O . ALA A 1 89 ? -1.692 3.663 15.650 1.00 96.12 89 ALA A O 1
ATOM 710 N N . GLN A 1 90 ? -1.866 5.890 15.749 1.00 96.62 90 GLN A N 1
ATOM 711 C CA . GLN A 1 90 ? -2.478 5.921 17.078 1.00 96.62 90 GLN A CA 1
ATOM 712 C C . GLN A 1 90 ? -3.577 6.977 17.155 1.00 96.62 90 GLN A C 1
ATOM 714 O O . GLN A 1 90 ? -3.408 8.085 16.647 1.00 96.62 90 GLN A O 1
ATOM 719 N N . ARG A 1 91 ? -4.678 6.663 17.843 1.00 96.44 91 ARG A N 1
ATOM 720 C CA . ARG A 1 91 ? -5.757 7.610 18.128 1.00 96.44 91 ARG A CA 1
ATOM 721 C C . ARG A 1 91 ? -5.836 7.892 19.625 1.00 96.44 91 ARG A C 1
ATOM 723 O O . ARG A 1 91 ? -6.053 6.992 20.428 1.00 96.44 91 ARG A O 1
ATOM 730 N N . GLY A 1 92 ? -5.646 9.154 20.009 1.00 92.25 92 GLY A N 1
ATOM 731 C CA . GLY A 1 92 ? -5.674 9.565 21.415 1.00 92.25 92 GLY A CA 1
ATOM 732 C C . GLY A 1 92 ? -4.718 8.739 22.285 1.00 92.25 92 GLY A C 1
ATOM 733 O O . GLY A 1 92 ? -3.519 8.692 22.022 1.00 92.25 92 GLY A O 1
ATOM 734 N N . SER A 1 93 ? -5.262 8.095 23.318 1.00 91.44 93 SER A N 1
ATOM 735 C CA . SER A 1 93 ? -4.534 7.220 24.247 1.00 91.44 93 SER A CA 1
ATOM 736 C C . SER A 1 93 ? -4.692 5.723 23.949 1.00 91.44 93 SER A C 1
ATOM 738 O O . SER A 1 93 ? -4.287 4.901 24.770 1.00 91.44 93 SER A O 1
ATOM 740 N N . GLU A 1 94 ? -5.311 5.350 22.825 1.00 90.38 94 GLU A N 1
ATOM 741 C CA . GLU A 1 94 ? -5.462 3.946 22.429 1.00 90.38 94 GLU A CA 1
ATOM 742 C C . GLU A 1 94 ? -4.091 3.301 22.152 1.00 90.38 94 GLU A C 1
ATOM 744 O O . GLU A 1 94 ? -3.135 4.002 21.795 1.00 90.38 94 GLU A O 1
ATOM 749 N N . PRO A 1 95 ? -3.960 1.969 22.287 1.00 91.38 95 PRO A N 1
ATOM 750 C CA . PRO A 1 95 ? -2.781 1.261 21.807 1.00 91.38 95 PRO A CA 1
ATOM 751 C C . PRO A 1 95 ? -2.523 1.548 20.315 1.00 91.38 95 PRO A C 1
ATOM 753 O O . PRO A 1 95 ? -3.474 1.576 19.532 1.00 91.38 95 PRO A O 1
ATOM 756 N N . PRO A 1 96 ? -1.261 1.742 19.890 1.00 94.00 96 PRO A N 1
ATOM 757 C CA . PRO A 1 96 ? -0.952 1.928 18.480 1.00 94.00 96 PRO A CA 1
ATOM 758 C C . PRO A 1 96 ? -1.365 0.720 17.640 1.00 94.00 96 PRO A C 1
ATOM 760 O O . PRO A 1 96 ? -1.078 -0.429 17.982 1.00 94.00 96 PRO A O 1
ATOM 763 N N . VAL A 1 97 ? -1.967 0.999 16.492 1.00 94.69 97 VAL A N 1
ATOM 764 C CA . VAL A 1 97 ? -2.206 0.020 15.439 1.00 94.69 97 VAL A CA 1
ATOM 765 C C . VAL A 1 97 ? -0.931 -0.094 14.618 1.00 94.69 97 VAL A C 1
ATOM 767 O O . VAL A 1 97 ? -0.411 0.915 14.140 1.00 94.69 97 VAL A O 1
ATOM 770 N N . ALA A 1 98 ? -0.426 -1.314 14.450 1.00 95.00 98 ALA A N 1
ATOM 771 C CA . ALA A 1 98 ? 0.747 -1.599 13.637 1.00 95.00 98 ALA A CA 1
ATOM 772 C C . ALA A 1 98 ? 0.423 -2.682 12.608 1.00 95.00 98 ALA A C 1
ATOM 774 O O . ALA A 1 98 ? -0.068 -3.754 12.956 1.00 95.00 98 ALA A O 1
ATOM 775 N N . ALA A 1 99 ? 0.728 -2.404 11.346 1.00 94.81 99 ALA A N 1
ATOM 776 C CA . ALA A 1 99 ? 0.553 -3.338 10.245 1.00 94.81 99 ALA A CA 1
ATOM 777 C C . ALA A 1 99 ? 1.816 -3.378 9.387 1.00 94.81 99 ALA A C 1
ATOM 779 O O . ALA A 1 99 ? 2.566 -2.403 9.300 1.00 94.81 99 ALA A O 1
ATOM 780 N N . THR A 1 100 ? 2.055 -4.524 8.762 1.00 93.19 100 THR A N 1
ATOM 781 C CA . THR A 1 100 ? 3.211 -4.790 7.903 1.00 93.19 100 THR A CA 1
ATOM 782 C C . THR A 1 100 ? 2.776 -5.253 6.518 1.00 93.19 100 THR A C 1
ATOM 784 O O . THR A 1 100 ? 1.600 -5.523 6.280 1.00 93.19 100 THR A O 1
ATOM 787 N N . ARG A 1 101 ? 3.718 -5.337 5.575 1.00 91.06 101 ARG A N 1
ATOM 788 C CA . ARG A 1 101 ? 3.456 -5.804 4.208 1.00 91.06 101 ARG A CA 1
ATOM 789 C C . ARG A 1 101 ? 2.595 -7.072 4.187 1.00 91.06 101 ARG A C 1
ATOM 791 O O . ARG A 1 101 ? 2.951 -8.079 4.793 1.00 91.06 101 ARG A O 1
ATOM 798 N N . GLY A 1 102 ? 1.517 -7.030 3.410 1.00 90.00 102 GLY A N 1
ATOM 799 C CA . GLY A 1 102 ? 0.538 -8.109 3.266 1.00 90.00 102 GLY A CA 1
ATOM 800 C C . GLY A 1 102 ? -0.643 -8.016 4.235 1.00 90.00 102 GLY A C 1
ATOM 801 O O . GLY A 1 102 ? -1.712 -8.536 3.917 1.00 90.00 102 GLY A O 1
ATOM 802 N N . ASP A 1 103 ? -0.494 -7.327 5.367 1.00 94.19 103 ASP A N 1
ATOM 803 C CA . ASP A 1 103 ? -1.597 -7.089 6.294 1.00 94.19 103 ASP A CA 1
ATOM 804 C C . ASP A 1 103 ? -2.617 -6.118 5.680 1.00 94.19 103 ASP A C 1
ATOM 806 O O . ASP A 1 103 ? -2.310 -5.318 4.788 1.00 94.19 103 ASP A O 1
ATOM 810 N N . THR A 1 104 ? -3.856 -6.196 6.156 1.00 95.06 104 THR A N 1
ATOM 811 C CA . THR A 1 104 ? -4.939 -5.299 5.746 1.00 95.06 104 THR A CA 1
ATOM 812 C C . THR A 1 104 ? -5.469 -4.537 6.949 1.00 95.06 104 THR A C 1
ATOM 814 O O . THR A 1 104 ? -5.960 -5.145 7.898 1.00 95.06 104 THR A O 1
ATOM 817 N N . LEU A 1 105 ? -5.390 -3.212 6.891 1.00 95.56 105 LEU A N 1
ATOM 818 C CA . LEU A 1 105 ? -6.118 -2.323 7.785 1.00 95.56 105 LEU A CA 1
ATOM 819 C C . LEU A 1 105 ? -7.595 -2.337 7.400 1.00 95.56 105 LEU A C 1
ATOM 821 O O . LEU A 1 105 ? -7.922 -2.290 6.213 1.00 95.56 105 LEU A O 1
ATOM 825 N N . VAL A 1 106 ? -8.478 -2.408 8.387 1.00 97.25 106 VAL A N 1
ATOM 826 C CA . VAL A 1 106 ? -9.931 -2.388 8.204 1.00 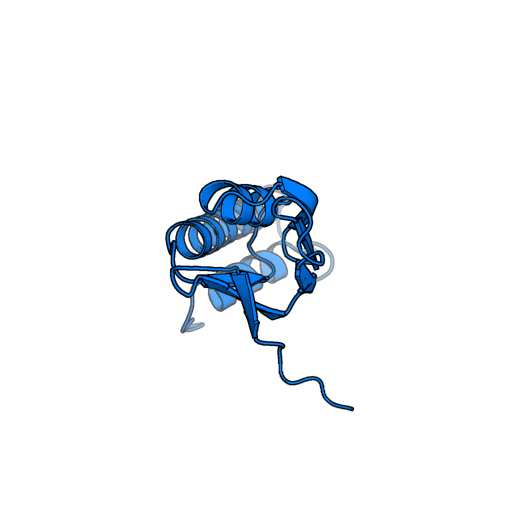97.25 106 VAL A CA 1
ATOM 827 C C . VAL A 1 106 ? -10.516 -1.343 9.136 1.00 97.25 106 VAL A C 1
ATOM 829 O O . VAL A 1 106 ? -10.235 -1.363 10.331 1.00 97.25 106 VAL A O 1
ATOM 832 N N . TRP A 1 107 ? -11.322 -0.447 8.583 1.00 96.62 107 TRP A N 1
ATOM 833 C CA . TRP A 1 107 ? -12.114 0.511 9.339 1.00 96.62 107 TRP A CA 1
ATOM 834 C C . TRP A 1 107 ? -13.507 -0.075 9.581 1.00 96.62 107 TRP A C 1
ATOM 836 O O . TRP A 1 107 ? -14.222 -0.370 8.623 1.00 96.62 107 TRP A O 1
ATOM 846 N N . ASP A 1 108 ? -13.884 -0.263 10.846 1.00 93.69 108 ASP A N 1
ATOM 847 C CA . ASP A 1 108 ? -15.175 -0.843 11.255 1.00 93.69 108 ASP A CA 1
ATOM 848 C C . ASP A 1 108 ? -16.215 0.212 11.681 1.00 93.69 108 ASP A C 1
ATOM 850 O O . ASP A 1 108 ? -17.167 -0.111 12.381 1.00 93.69 108 ASP A O 1
ATOM 854 N N . GLU A 1 109 ? -16.039 1.461 11.234 1.00 93.38 109 GLU A N 1
ATOM 855 C CA . GLU A 1 109 ? -16.806 2.654 11.642 1.00 93.38 109 GLU A CA 1
ATOM 856 C C . GLU A 1 109 ? -16.474 3.203 13.037 1.00 93.38 109 GLU A C 1
ATOM 858 O O . GLU A 1 109 ? -16.838 4.344 13.331 1.00 93.38 109 GLU A O 1
ATOM 863 N N . GLU A 1 110 ? -15.708 2.475 13.852 1.00 93.69 110 GLU A N 1
ATOM 864 C CA . GLU A 1 110 ? -15.299 2.918 15.186 1.00 93.69 110 GLU A CA 1
ATOM 865 C C . GLU A 1 110 ? -13.780 2.975 15.356 1.00 93.69 110 GLU A C 1
ATOM 867 O O . GLU A 1 110 ? -13.277 3.924 15.955 1.00 93.69 110 GLU A O 1
ATOM 872 N N . GLN A 1 111 ? -13.028 2.009 14.834 1.00 94.94 111 GLN A N 1
ATOM 873 C CA . GLN A 1 111 ? -11.581 1.877 15.001 1.00 94.94 111 GLN A CA 1
ATOM 874 C C . GLN A 1 111 ? -10.917 1.201 13.790 1.00 94.94 111 GLN A C 1
ATOM 876 O O . GLN A 1 111 ? -11.551 0.547 12.959 1.00 94.94 111 GLN A O 1
ATOM 881 N N . ILE A 1 112 ? -9.596 1.355 13.682 1.00 96.25 112 ILE A N 1
ATOM 882 C CA . ILE A 1 112 ? -8.800 0.595 12.716 1.00 96.25 112 ILE A CA 1
ATOM 883 C C . ILE A 1 112 ? -8.391 -0.735 13.354 1.00 96.25 112 ILE A C 1
ATOM 885 O O . ILE A 1 112 ? -7.699 -0.763 14.372 1.00 96.25 112 ILE A O 1
ATOM 889 N N . THR A 1 113 ? -8.745 -1.844 12.710 1.00 95.50 113 THR A N 1
ATOM 890 C CA . THR A 1 113 ? -8.285 -3.193 13.064 1.00 95.50 113 THR A CA 1
ATOM 891 C C . THR A 1 113 ? -7.346 -3.753 11.997 1.00 95.50 113 THR A C 1
ATOM 893 O O . THR A 1 113 ? -7.364 -3.328 10.840 1.00 95.50 113 THR A O 1
ATOM 896 N N . VAL A 1 114 ? -6.496 -4.712 12.377 1.00 95.81 114 VAL A N 1
ATOM 897 C CA . VAL A 1 114 ? -5.539 -5.347 11.457 1.00 95.81 114 VAL A CA 1
ATOM 898 C C . VAL A 1 114 ? -5.957 -6.782 11.183 1.00 95.81 114 VAL A C 1
ATOM 900 O O . VAL A 1 114 ? -5.995 -7.625 12.081 1.00 95.81 114 VAL A O 1
ATOM 903 N N . ARG A 1 115 ? -6.219 -7.084 9.914 1.00 95.69 115 ARG A N 1
ATOM 904 C CA . ARG A 1 115 ? -6.313 -8.453 9.410 1.00 95.69 115 ARG A CA 1
ATOM 905 C C . ARG A 1 115 ? -4.936 -8.887 8.933 1.00 95.69 115 ARG A C 1
ATOM 907 O O . ARG A 1 115 ? -4.482 -8.461 7.870 1.00 95.69 115 ARG A O 1
ATOM 914 N N . TYR A 1 116 ? -4.284 -9.725 9.729 1.00 91.06 116 TYR A N 1
ATOM 915 C CA . TYR A 1 116 ? -2.947 -10.218 9.423 1.00 91.06 116 TYR A CA 1
ATOM 916 C C . TYR A 1 116 ? -2.951 -11.168 8.226 1.00 91.06 116 TYR A C 1
ATOM 918 O O . TYR A 1 116 ? -3.842 -12.015 8.093 1.00 91.06 116 TYR A O 1
ATOM 926 N N . ALA A 1 117 ? -1.935 -11.053 7.371 1.00 86.62 117 ALA A N 1
ATOM 927 C CA . ALA A 1 117 ? -1.694 -12.051 6.336 1.00 86.62 117 ALA A CA 1
ATOM 928 C C . ALA A 1 117 ? -1.418 -13.421 6.977 1.00 86.62 117 ALA A C 1
ATOM 930 O O . ALA A 1 117 ? -0.790 -13.507 8.035 1.00 86.62 117 ALA A O 1
ATOM 931 N N . ALA A 1 118 ? -1.854 -14.504 6.329 1.00 75.06 118 ALA A N 1
ATOM 932 C CA . ALA A 1 118 ? -1.493 -15.852 6.754 1.00 75.06 118 ALA A CA 1
ATOM 933 C C . ALA A 1 118 ? 0.034 -16.011 6.657 1.00 75.06 118 ALA A C 1
ATOM 935 O O . ALA A 1 118 ? 0.589 -16.085 5.560 1.00 75.06 118 ALA A O 1
ATOM 936 N N . ARG A 1 119 ? 0.721 -16.014 7.803 1.00 66.00 119 ARG A N 1
ATOM 937 C CA . ARG A 1 119 ? 2.168 -16.234 7.862 1.00 66.00 119 ARG A CA 1
ATOM 938 C C . ARG A 1 119 ? 2.422 -17.745 7.882 1.00 66.00 119 ARG A C 1
ATOM 940 O O . ARG A 1 119 ? 1.854 -18.413 8.745 1.00 66.00 119 ARG A O 1
ATOM 947 N N . PRO A 1 120 ? 3.228 -18.306 6.964 1.00 51.50 120 PRO A N 1
ATOM 948 C CA . PRO A 1 120 ? 3.759 -19.645 7.167 1.00 51.50 120 PRO A CA 1
ATOM 949 C C . PRO A 1 120 ? 4.691 -19.596 8.387 1.00 51.50 120 PRO A C 1
ATOM 951 O O . PRO A 1 120 ? 5.560 -18.725 8.455 1.00 51.50 120 PRO A O 1
ATOM 954 N N . PHE A 1 121 ? 4.428 -20.462 9.366 1.00 45.06 121 PHE A N 1
ATOM 955 C CA . PHE A 1 121 ? 5.290 -20.670 10.531 1.00 45.06 121 PHE A CA 1
ATOM 956 C C . PHE A 1 121 ? 6.604 -21.339 10.123 1.00 45.06 121 PHE A C 1
ATOM 958 O O . PHE A 1 121 ? 6.559 -22.192 9.204 1.00 45.06 121 PHE A O 1
#

Sequence (121 aa):
MVNFRTLEELAAWHMQQANPLTHPQRRAAELGEHQESAYFLRRMIGNRAIADPSRLTLAGALEADEPGLWCERHGYRCISSWGSFSVMAQRGSEPPVAATRGDTLVWDEEQITVRYAARPF

Foldseek 3Di:
DDDDPDLLRVLVVLVCQLDCVNVVVDDNVSSVVSVVSSLVSLVVVQVVQLVDLFKHALEPSFDFCSVQVSCVVVQWHWPGTGRSAKTWTHHDPDDIDIDGHGWMWGDPVPDTDIDHDPDDD

Secondary structure (DSSP, 8-state):
----SSHHHHHHHHHHHT-TTT-TTS-HHHHHHHHHHHHHHHHHHHHHHHT-SSEEE--TT--SSHHHHHHHHTTPEEEEE-TTSEEEEE-TTSPPEEEETT-EEEE-SS-EEEE------